Protein AF-A0A1L0DN17-F1 (afdb_monomer)

Secondary structure (DSSP, 8-state):
-HHHHHHHHHHHHS----GGGSEEEEEEEEEES-BTTBTTS-EEEEEEEEE----GGG----SSS-S------HHHHHH-TTS-HHHHGGG-

Nearest PDB structures (foldseek):
  1rya-assembly1_B  TM=9.934E-01  e=2.117E-08  Escherichia coli
  2i8u-assembly1_B  TM=9.892E-01  e=2.410E-08  Escherichia coli
  2gt2-assembly2_D  TM=9.735E-01  e=4.450E-07  Escherichia coli
  2gt2-assembly2_C  TM=9.737E-01  e=4.748E-07  Escherichia coli
  2gt4-assembly2_C-2  TM=9.365E-01  e=1.033E-06  Escherichia coli K-12

Structure (mmCIF, N/CA/C/O backbone):
data_AF-A0A1L0DN17-F1
#
_entry.id   AF-A0A1L0DN17-F1
#
loop_
_atom_site.group_PDB
_atom_site.id
_atom_site.type_symbol
_atom_site.label_atom_id
_atom_site.label_alt_id
_atom_site.label_comp_id
_atom_site.label_asym_id
_atom_site.label_entity_id
_atom_site.label_seq_id
_atom_site.pdbx_PDB_ins_code
_atom_site.Cartn_x
_atom_site.Cartn_y
_atom_site.Cartn_z
_atom_site.occupancy
_atom_site.B_iso_or_equiv
_atom_site.auth_seq_id
_atom_site.auth_comp_id
_atom_site.auth_asym_id
_atom_site.auth_atom_id
_atom_site.pdbx_PDB_model_num
ATOM 1 N N . MET A 1 1 ? 8.617 -1.707 14.976 1.00 82.25 1 MET A N 1
ATOM 2 C CA . MET A 1 1 ? 7.407 -1.931 14.156 1.00 82.25 1 MET A CA 1
ATOM 3 C C . MET A 1 1 ? 6.282 -0.961 14.488 1.00 82.25 1 MET A C 1
ATOM 5 O O . MET A 1 1 ? 5.946 -0.179 13.614 1.00 82.25 1 MET A O 1
ATOM 9 N N . GLN A 1 2 ? 5.764 -0.922 15.720 1.00 92.50 2 GLN A N 1
ATOM 10 C CA . GLN A 1 2 ? 4.624 -0.064 16.093 1.00 92.50 2 GLN A CA 1
ATOM 11 C C . GLN A 1 2 ? 4.809 1.428 15.745 1.00 92.50 2 GLN A C 1
ATOM 13 O O . GLN A 1 2 ? 3.969 2.004 15.065 1.00 92.50 2 GLN A O 1
ATOM 18 N N . THR A 1 3 ? 5.952 2.034 16.095 1.00 96.06 3 THR A N 1
ATOM 19 C CA . THR A 1 3 ? 6.246 3.443 15.757 1.00 96.06 3 THR A CA 1
ATOM 20 C C . THR A 1 3 ? 6.252 3.709 14.251 1.00 96.06 3 THR A C 1
ATOM 22 O O . THR A 1 3 ? 5.785 4.753 13.808 1.00 96.06 3 THR A O 1
ATOM 25 N N . ALA A 1 4 ? 6.784 2.775 13.454 1.00 96.62 4 ALA A N 1
ATOM 26 C CA . ALA A 1 4 ? 6.807 2.911 12.001 1.00 96.62 4 ALA A CA 1
ATOM 27 C C . ALA A 1 4 ? 5.396 2.789 11.420 1.00 96.62 4 ALA A C 1
ATOM 29 O O . ALA A 1 4 ? 5.019 3.622 10.609 1.00 96.62 4 ALA A O 1
ATOM 30 N N . PHE A 1 5 ? 4.611 1.818 11.892 1.00 97.69 5 PHE A N 1
ATOM 31 C CA . PHE A 1 5 ? 3.225 1.619 11.479 1.00 97.69 5 PHE A CA 1
ATOM 32 C C . PHE A 1 5 ? 2.375 2.868 11.736 1.00 97.69 5 PHE A C 1
ATOM 34 O O . PHE A 1 5 ? 1.804 3.422 10.805 1.00 97.69 5 PHE A O 1
ATOM 41 N N . THR A 1 6 ? 2.371 3.384 12.970 1.00 97.19 6 THR A N 1
ATOM 42 C CA . THR A 1 6 ? 1.5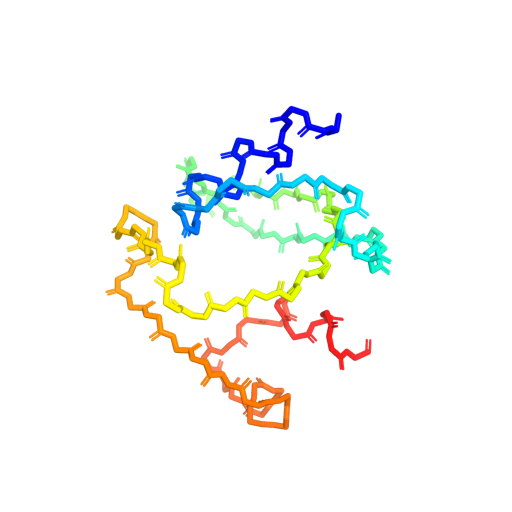94 4.585 13.314 1.00 97.19 6 THR A CA 1
ATOM 43 C C . THR A 1 6 ? 2.047 5.809 12.518 1.00 97.19 6 THR A C 1
ATOM 45 O O . THR A 1 6 ? 1.207 6.565 12.037 1.00 97.19 6 THR A O 1
ATOM 48 N N . ARG A 1 7 ? 3.362 5.992 12.324 1.00 97.44 7 ARG A N 1
ATOM 49 C CA . ARG A 1 7 ? 3.896 7.078 11.488 1.00 97.44 7 ARG A CA 1
ATOM 50 C C . ARG A 1 7 ? 3.437 6.957 10.034 1.00 97.44 7 ARG A C 1
ATOM 52 O O . ARG A 1 7 ? 3.062 7.967 9.454 1.00 97.44 7 ARG A O 1
ATO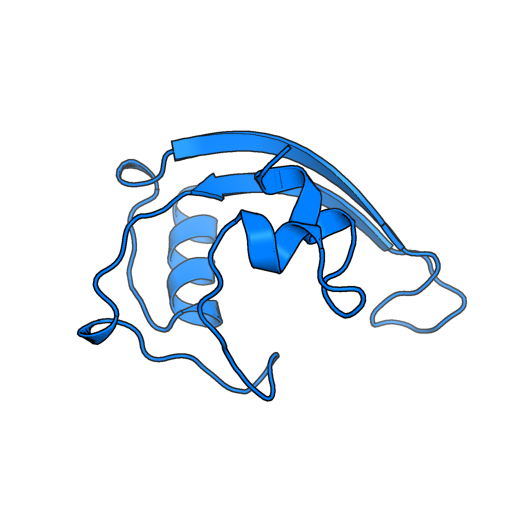M 59 N N . LEU A 1 8 ? 3.464 5.753 9.460 1.00 97.50 8 LEU A N 1
ATOM 60 C CA . LEU A 1 8 ? 3.039 5.511 8.079 1.00 97.50 8 LEU A CA 1
ATOM 61 C C . LEU A 1 8 ? 1.532 5.713 7.909 1.00 97.50 8 LEU A C 1
ATOM 63 O O . LEU A 1 8 ? 1.134 6.418 6.995 1.00 97.50 8 LEU A O 1
ATOM 67 N N . CYS A 1 9 ? 0.689 5.205 8.814 1.00 97.06 9 CYS A N 1
ATOM 68 C CA . CYS A 1 9 ? -0.752 5.472 8.749 1.00 97.06 9 CYS A CA 1
ATOM 69 C 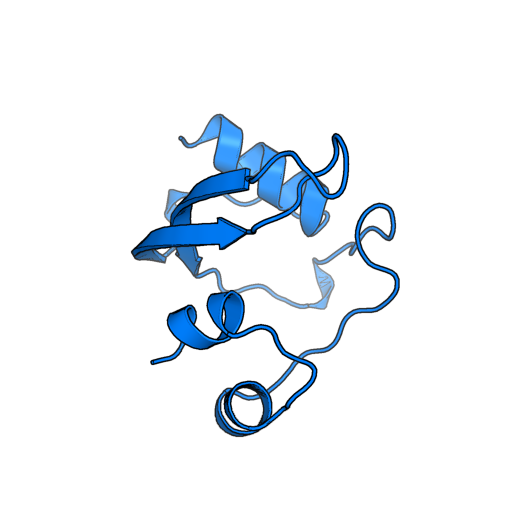C . CYS A 1 9 ? -1.055 6.976 8.788 1.00 97.06 9 CYS A C 1
ATOM 71 O O . CYS A 1 9 ? -1.882 7.458 8.018 1.00 97.06 9 CYS A O 1
ATOM 73 N N . GLN A 1 10 ? -0.350 7.737 9.629 1.00 97.00 10 GLN A N 1
ATOM 74 C CA . GLN A 1 10 ? -0.543 9.183 9.679 1.00 97.00 10 GLN A CA 1
ATOM 75 C C . GLN A 1 10 ? -0.075 9.868 8.388 1.00 97.00 10 GLN A C 1
ATOM 77 O O . GLN A 1 10 ? -0.741 10.784 7.916 1.00 97.00 10 GLN A O 1
ATOM 82 N N . HIS A 1 11 ? 1.057 9.435 7.830 1.00 97.62 11 HIS A N 1
ATOM 83 C CA . HIS A 1 11 ? 1.654 10.036 6.639 1.00 97.62 11 HIS A CA 1
ATOM 84 C C . HIS A 1 11 ? 0.919 9.691 5.340 1.00 97.62 11 HIS A C 1
ATOM 86 O O . HIS A 1 11 ? 0.867 10.529 4.455 1.00 97.62 11 HIS A O 1
ATOM 92 N N . GLU A 1 12 ? 0.348 8.490 5.228 1.00 97.50 12 GLU A N 1
ATOM 93 C CA . GLU A 1 12 ? -0.287 8.008 3.992 1.00 97.50 12 GLU A CA 1
ATOM 94 C C . GLU A 1 12 ? -1.814 8.128 4.009 1.00 97.50 12 GLU A C 1
ATOM 96 O O . GLU A 1 12 ? -2.438 8.247 2.958 1.00 97.50 12 GLU A O 1
ATOM 101 N N . LEU A 1 13 ? -2.433 8.079 5.193 1.00 97.25 13 LEU A N 1
ATOM 102 C CA . LEU A 1 13 ? -3.894 8.045 5.348 1.00 97.25 13 LEU A CA 1
ATOM 103 C C . LEU A 1 13 ? -4.439 9.228 6.164 1.00 97.25 13 LEU A C 1
ATOM 105 O O . LEU A 1 13 ? -5.656 9.382 6.291 1.00 97.25 13 LEU A O 1
ATOM 109 N N . GLY A 1 14 ? -3.561 10.035 6.773 1.00 97.38 14 GLY A N 1
ATOM 110 C CA . GLY A 1 14 ? -3.955 11.089 7.713 1.00 97.38 14 GLY A CA 1
ATOM 111 C C . GLY A 1 14 ? -4.563 10.561 9.017 1.00 97.38 14 GLY A C 1
ATOM 112 O O . GLY A 1 14 ? -5.130 11.336 9.785 1.00 97.38 14 GLY A O 1
ATOM 113 N N . LEU A 1 15 ? -4.445 9.254 9.272 1.00 95.56 15 LEU A N 1
ATOM 114 C CA . LEU A 1 15 ? -5.115 8.539 10.353 1.00 95.56 15 LEU A CA 1
ATOM 115 C C . LEU A 1 15 ? -4.104 8.006 11.370 1.00 95.56 15 LEU A C 1
ATOM 117 O O . LEU A 1 15 ? -3.151 7.304 11.028 1.00 95.56 15 LEU A O 1
ATOM 121 N N . THR A 1 16 ? -4.383 8.217 12.654 1.00 93.62 16 THR A N 1
ATOM 122 C CA . THR A 1 16 ? -3.648 7.539 13.724 1.00 93.62 16 THR A CA 1
ATOM 123 C C . THR A 1 16 ? -4.216 6.134 13.938 1.00 93.62 16 THR A C 1
ATOM 125 O O . THR A 1 16 ? -5.332 5.970 14.433 1.00 93.62 16 THR A O 1
ATOM 128 N N . CYS A 1 17 ? -3.433 5.108 13.594 1.00 93.25 17 CYS A N 1
ATOM 129 C CA . CYS A 1 17 ? -3.786 3.701 13.781 1.00 93.25 17 CYS A CA 1
ATOM 130 C C . CYS A 1 17 ? -2.725 2.963 14.614 1.00 93.25 17 CYS A C 1
ATOM 132 O O . CYS A 1 17 ? -1.518 3.209 14.498 1.00 93.25 17 CYS A O 1
ATOM 134 N N . ALA A 1 18 ? -3.197 2.058 15.470 1.00 94.31 18 ALA A N 1
ATOM 135 C CA . ALA A 1 18 ? -2.369 1.174 16.277 1.00 94.31 18 ALA A CA 1
ATOM 136 C C . ALA A 1 18 ? -2.213 -0.167 15.549 1.00 94.31 18 ALA A C 1
ATOM 138 O O . ALA A 1 18 ? -3.196 -0.702 15.035 1.00 94.31 18 ALA A O 1
ATOM 139 N N . ILE A 1 19 ? -0.996 -0.715 15.516 1.00 96.56 19 ILE A N 1
ATOM 140 C CA . ILE A 1 19 ? -0.689 -1.956 14.783 1.00 96.56 19 ILE A CA 1
ATOM 141 C C . ILE A 1 19 ? -1.494 -3.156 15.303 1.00 96.56 19 ILE A C 1
ATOM 143 O O . ILE A 1 19 ? -1.773 -4.087 14.562 1.00 96.56 19 ILE A O 1
ATOM 147 N N . GLU A 1 20 ? -1.931 -3.108 16.561 1.00 96.31 20 GLU A N 1
ATOM 148 C CA . GLU A 1 20 ? -2.773 -4.117 17.206 1.00 96.31 20 GLU A CA 1
ATOM 149 C C . GLU A 1 20 ? -4.174 -4.222 16.584 1.00 96.31 20 GLU A C 1
ATOM 151 O O . GLU A 1 20 ? -4.857 -5.225 16.775 1.00 96.31 20 GLU A O 1
ATOM 156 N N . ARG A 1 21 ? -4.617 -3.189 15.856 1.00 94.44 21 ARG A N 1
ATOM 157 C CA . ARG A 1 21 ? -5.887 -3.185 15.113 1.00 94.44 21 ARG A CA 1
ATOM 158 C C . ARG A 1 21 ? -5.738 -3.698 13.679 1.00 94.44 21 ARG A C 1
ATOM 160 O O . ARG A 1 21 ? -6.732 -3.720 12.959 1.00 94.44 21 ARG A O 1
ATOM 167 N N . ALA A 1 22 ? -4.525 -4.051 13.266 1.00 97.19 22 ALA A N 1
ATOM 168 C CA . ALA A 1 22 ? -4.226 -4.515 11.923 1.00 97.19 22 ALA A CA 1
ATOM 169 C C . ALA A 1 22 ? -4.065 -6.038 11.875 1.00 97.19 22 ALA A C 1
ATOM 171 O O . ALA A 1 22 ? -3.596 -6.665 12.828 1.00 97.19 22 ALA A O 1
ATOM 172 N N . THR A 1 23 ? -4.396 -6.629 10.733 1.00 97.94 23 THR A N 1
ATOM 173 C CA . THR A 1 23 ? -4.150 -8.043 10.449 1.00 97.94 23 THR A CA 1
ATOM 174 C C . THR A 1 23 ? -2.898 -8.165 9.590 1.00 97.94 23 THR A C 1
ATOM 176 O O . THR A 1 23 ? -2.801 -7.549 8.533 1.00 97.94 23 THR A O 1
ATOM 179 N N . LEU A 1 24 ? -1.911 -8.938 10.052 1.00 97.12 24 LEU A N 1
ATOM 180 C CA . LEU A 1 24 ? -0.719 -9.235 9.257 1.00 97.12 24 LEU A CA 1
ATO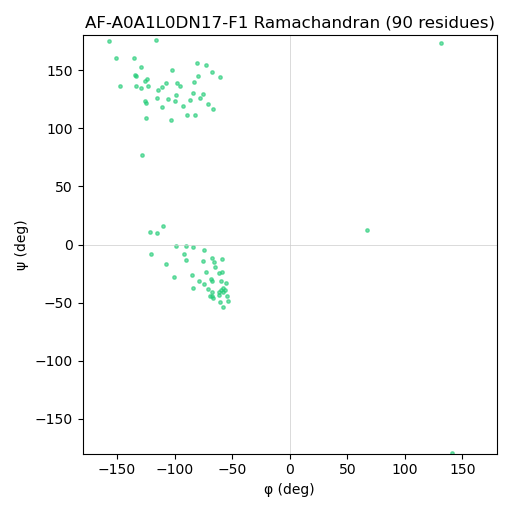M 181 C C . LEU A 1 24 ? -1.108 -10.178 8.114 1.00 97.12 24 LEU A C 1
ATOM 183 O O . LEU A 1 24 ? -1.569 -11.288 8.370 1.00 97.12 24 LEU A O 1
ATOM 187 N N . LEU A 1 25 ? -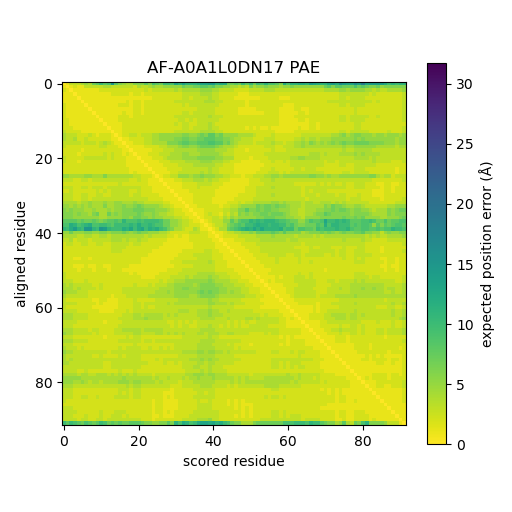0.870 -9.747 6.879 1.00 97.31 25 LEU A N 1
ATOM 188 C CA . LEU A 1 25 ? -1.070 -10.564 5.681 1.00 97.31 25 LEU A CA 1
ATOM 189 C C . LEU A 1 25 ? 0.145 -11.456 5.410 1.00 97.31 25 LEU A C 1
ATOM 191 O O . LEU A 1 25 ? -0.001 -12.616 5.040 1.00 97.31 25 LEU A O 1
ATOM 195 N N . GLY A 1 26 ? 1.349 -10.934 5.654 1.00 94.19 26 GLY A N 1
ATOM 196 C CA . GLY A 1 26 ? 2.596 -11.676 5.493 1.00 94.19 26 GLY A CA 1
ATOM 197 C C . GLY A 1 26 ? 3.724 -10.837 4.897 1.00 94.19 26 GLY A C 1
ATOM 198 O O . GLY A 1 26 ? 3.554 -9.634 4.668 1.00 94.19 26 GLY A O 1
ATOM 199 N N . PRO A 1 27 ? 4.901 -11.450 4.699 1.00 97.44 27 PRO A N 1
ATOM 200 C CA . PRO A 1 27 ? 6.005 -10.835 3.982 1.00 97.44 27 PRO A CA 1
ATOM 201 C C . PRO A 1 27 ? 5.808 -10.919 2.460 1.00 97.44 27 PRO A C 1
ATOM 203 O O . PRO A 1 27 ? 5.328 -11.928 1.949 1.00 97.44 27 PRO A O 1
ATOM 206 N N . PHE A 1 28 ? 6.247 -9.884 1.749 1.00 97.81 28 PHE A N 1
ATOM 207 C CA . PHE A 1 28 ? 6.277 -9.802 0.287 1.00 97.81 28 PHE A CA 1
ATOM 208 C C . PHE A 1 28 ? 7.621 -9.228 -0.173 1.00 97.81 28 PHE A C 1
ATOM 210 O O . PHE A 1 28 ? 8.315 -8.563 0.600 1.00 97.81 28 PHE A O 1
ATOM 217 N N . GLU A 1 29 ? 7.970 -9.449 -1.437 1.00 97.81 29 GLU A N 1
ATOM 218 C CA . GLU A 1 29 ? 9.168 -8.883 -2.063 1.00 97.81 29 GLU A CA 1
ATOM 219 C C . GLU A 1 29 ? 8.765 -8.112 -3.318 1.00 97.81 29 GLU A C 1
ATOM 221 O O . GLU A 1 29 ? 8.149 -8.673 -4.221 1.00 97.81 29 GLU A O 1
ATOM 226 N N . HIS A 1 30 ? 9.089 -6.821 -3.375 1.00 97.56 30 HIS A N 1
ATOM 227 C CA . HIS A 1 30 ? 8.842 -5.986 -4.549 1.00 97.56 30 HIS A CA 1
ATOM 228 C C . HIS A 1 30 ? 10.170 -5.620 -5.203 1.00 97.56 30 HIS A C 1
ATOM 230 O O . HIS A 1 30 ? 10.993 -4.934 -4.590 1.00 97.56 30 HIS A O 1
ATOM 236 N N . PHE A 1 31 ? 10.348 -6.049 -6.449 1.00 97.38 31 PHE A N 1
ATOM 237 C CA . PHE A 1 31 ? 11.518 -5.742 -7.266 1.00 97.38 31 PHE A CA 1
ATOM 238 C C . PHE A 1 31 ? 11.145 -4.715 -8.334 1.00 97.38 31 PHE A C 1
ATOM 240 O O . PHE A 1 31 ? 10.215 -4.937 -9.105 1.00 97.38 31 PHE A O 1
ATOM 247 N N . TYR A 1 32 ? 11.876 -3.608 -8.371 1.00 96.50 32 TYR A N 1
ATOM 248 C CA . TYR A 1 32 ? 11.768 -2.573 -9.391 1.00 96.50 32 TYR A CA 1
ATOM 249 C C . TYR A 1 32 ? 13.135 -2.388 -10.046 1.00 96.50 32 TYR A C 1
ATOM 251 O O . TYR A 1 32 ? 14.153 -2.340 -9.351 1.00 96.50 32 TYR A O 1
ATOM 259 N N . ASP A 1 33 ? 13.162 -2.281 -11.372 1.00 96.06 33 ASP A N 1
ATOM 260 C CA . ASP A 1 33 ? 14.401 -2.048 -12.124 1.00 96.06 33 ASP A CA 1
ATOM 261 C C . ASP A 1 33 ? 14.883 -0.587 -12.016 1.00 96.06 33 ASP A C 1
ATOM 263 O O . ASP A 1 33 ? 16.045 -0.290 -12.296 1.00 96.06 33 ASP A O 1
ATOM 267 N N . ASP A 1 34 ? 14.016 0.308 -11.538 1.00 94.88 34 ASP A N 1
ATOM 268 C CA . ASP A 1 34 ? 14.267 1.717 -11.259 1.00 94.88 34 ASP A CA 1
ATOM 269 C C . ASP A 1 34 ? 14.119 2.060 -9.763 1.00 94.88 34 ASP A C 1
ATOM 271 O O . ASP A 1 34 ? 13.798 1.225 -8.910 1.00 94.88 34 ASP A O 1
ATOM 275 N N . SER A 1 35 ? 14.418 3.315 -9.419 1.00 94.50 35 SER A N 1
ATOM 276 C CA . SER A 1 35 ? 14.248 3.843 -8.066 1.00 94.50 35 SER A CA 1
ATOM 277 C C . SER A 1 35 ? 14.110 5.363 -8.064 1.00 94.50 35 SER A C 1
ATOM 279 O O . SER A 1 35 ? 14.340 6.046 -9.062 1.00 94.50 35 SER A O 1
ATOM 281 N N . VAL A 1 36 ? 13.854 5.920 -6.878 1.00 90.31 36 VAL A N 1
ATOM 282 C CA . VAL A 1 36 ? 13.865 7.373 -6.629 1.00 90.31 36 VAL A CA 1
ATOM 283 C C . VAL A 1 36 ? 15.209 8.052 -6.948 1.00 90.31 36 VAL A C 1
ATOM 285 O O . VAL A 1 36 ? 15.275 9.277 -6.999 1.00 90.31 36 VAL A O 1
ATOM 288 N N . PHE A 1 37 ? 16.281 7.279 -7.155 1.00 92.12 37 PHE A N 1
ATOM 289 C CA . PHE A 1 37 ? 17.609 7.779 -7.517 1.00 92.12 37 PHE A CA 1
ATOM 290 C C . PHE A 1 37 ? 17.902 7.696 -9.027 1.00 92.12 37 PHE A C 1
ATOM 292 O O . PHE A 1 37 ? 18.973 8.130 -9.452 1.00 92.12 37 PHE A O 1
ATOM 299 N N . GLY A 1 38 ? 16.972 7.169 -9.834 1.00 90.19 38 GLY A N 1
ATOM 300 C CA . GLY A 1 38 ? 17.051 7.110 -11.296 1.00 90.19 38 GLY A CA 1
ATOM 301 C C . GLY A 1 38 ? 16.742 5.730 -11.893 1.00 90.19 38 GLY A C 1
ATOM 302 O O . GLY A 1 38 ? 16.635 4.731 -11.188 1.00 90.19 38 GLY A O 1
ATOM 303 N N . GLU A 1 39 ? 16.664 5.680 -13.225 1.00 91.00 39 GLU A N 1
ATOM 304 C CA . GLU A 1 39 ? 16.253 4.508 -14.031 1.00 91.00 39 GLU A CA 1
ATOM 305 C C . GLU A 1 39 ? 17.304 3.385 -14.129 1.00 91.00 39 GLU A C 1
ATOM 307 O O . GLU A 1 39 ? 17.069 2.348 -14.741 1.00 91.00 39 GLU A O 1
ATOM 312 N N . HIS A 1 40 ? 18.503 3.597 -13.586 1.00 92.75 40 HIS A N 1
ATOM 313 C CA . HIS A 1 40 ? 19.609 2.630 -13.649 1.00 92.75 40 HIS A CA 1
ATOM 314 C C . HIS A 1 40 ? 20.008 2.097 -12.272 1.00 92.75 40 HIS A C 1
ATOM 316 O O . HIS A 1 40 ? 21.049 1.457 -12.121 1.00 92.75 40 HIS A O 1
ATOM 322 N N . VAL A 1 41 ? 19.202 2.400 -11.256 1.00 94.12 41 VAL A N 1
ATOM 323 C CA . VAL A 1 41 ? 19.388 1.930 -9.890 1.00 94.12 41 VAL A CA 1
ATOM 324 C C . VAL A 1 41 ? 18.101 1.237 -9.487 1.00 94.12 41 VAL A C 1
ATOM 326 O O . VAL A 1 41 ? 17.101 1.911 -9.270 1.00 94.12 41 VAL A O 1
ATOM 329 N N . SER A 1 42 ? 18.144 -0.087 -9.374 1.00 96.25 42 SER A N 1
ATOM 330 C CA . SER A 1 42 ? 17.004 -0.899 -8.949 1.00 96.25 42 SER A CA 1
ATOM 331 C C . SER A 1 42 ? 16.641 -0.649 -7.486 1.00 96.25 42 SER A C 1
ATOM 333 O O . SER A 1 42 ? 17.532 -0.469 -6.647 1.00 96.25 42 SER A O 1
ATOM 335 N N . ALA A 1 43 ? 15.359 -0.764 -7.153 1.00 96.94 43 ALA A N 1
ATOM 336 C CA . ALA A 1 43 ? 14.877 -0.817 -5.780 1.00 96.94 43 ALA A CA 1
ATOM 337 C C . ALA A 1 43 ? 14.333 -2.211 -5.440 1.00 96.94 43 ALA A C 1
ATOM 339 O O . ALA A 1 43 ? 13.564 -2.807 -6.190 1.00 96.94 43 ALA A O 1
ATOM 340 N N . HIS A 1 44 ? 14.703 -2.719 -4.265 1.00 97.31 44 HIS A N 1
ATOM 341 C CA . HIS A 1 44 ? 14.160 -3.958 -3.721 1.00 97.31 44 HIS A CA 1
ATOM 342 C C . HIS A 1 44 ? 13.603 -3.699 -2.321 1.00 97.31 44 HIS A C 1
ATOM 344 O O . HIS A 1 44 ? 14.324 -3.235 -1.434 1.00 97.31 44 HIS A O 1
ATOM 350 N N . TYR A 1 45 ? 12.324 -4.017 -2.129 1.00 97.00 45 TYR A N 1
ATOM 351 C CA . TYR A 1 45 ? 11.634 -3.869 -0.854 1.00 97.00 45 TYR A CA 1
ATOM 352 C C . TYR A 1 45 ? 11.212 -5.230 -0.308 1.00 97.00 45 TYR A C 1
ATOM 354 O O . TYR A 1 45 ? 10.460 -5.950 -0.958 1.00 97.00 45 TYR A O 1
ATOM 362 N N . VAL A 1 46 ? 11.616 -5.522 0.930 1.00 97.50 46 VAL A N 1
ATOM 363 C CA . VAL A 1 46 ? 10.985 -6.562 1.753 1.00 97.50 46 VAL A CA 1
ATOM 364 C C . VAL A 1 46 ? 9.851 -5.898 2.530 1.00 97.50 46 VAL A C 1
ATOM 366 O O . VAL A 1 46 ? 10.090 -5.047 3.391 1.00 97.50 46 VAL A O 1
ATOM 369 N N . VAL A 1 47 ? 8.615 -6.249 2.194 1.00 97.62 47 VAL A N 1
ATOM 370 C CA . VAL A 1 47 ? 7.400 -5.576 2.663 1.00 97.62 47 VAL A CA 1
ATOM 371 C C . VAL A 1 47 ? 6.676 -6.453 3.676 1.00 97.62 47 VAL A C 1
ATOM 373 O O . VAL A 1 47 ? 6.553 -7.657 3.489 1.00 97.62 47 VAL A O 1
ATOM 376 N N . LEU A 1 48 ? 6.164 -5.847 4.748 1.00 97.56 48 LEU A N 1
ATOM 377 C CA . LEU A 1 48 ? 5.220 -6.492 5.661 1.00 97.56 48 LEU A CA 1
ATOM 378 C C . LEU A 1 48 ? 3.819 -5.959 5.360 1.00 97.56 48 LEU A C 1
ATOM 380 O O . LEU A 1 48 ? 3.526 -4.803 5.668 1.00 97.56 48 LEU A O 1
ATOM 384 N N . GLY A 1 49 ? 2.978 -6.788 4.745 1.00 97.25 49 GLY A N 1
ATOM 385 C CA . GLY A 1 49 ? 1.605 -6.425 4.405 1.00 97.25 49 GLY A CA 1
ATOM 386 C C . GLY A 1 49 ? 0.708 -6.428 5.640 1.00 97.25 49 GLY A C 1
ATOM 387 O O . GLY A 1 49 ? 0.678 -7.411 6.382 1.00 97.25 49 GLY A O 1
ATOM 388 N N 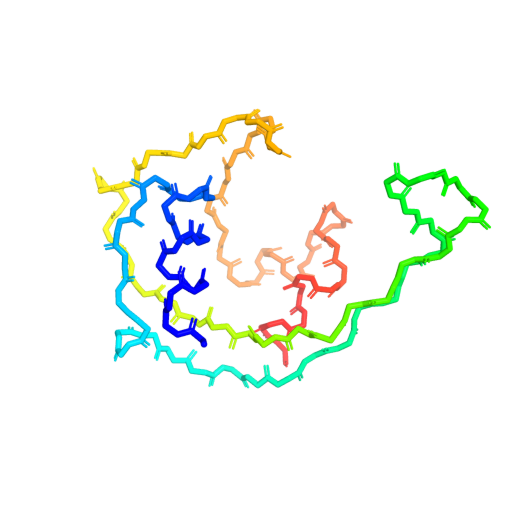. TYR A 1 50 ? -0.039 -5.345 5.844 1.00 97.50 50 TYR A N 1
ATOM 389 C CA . TYR A 1 50 ? -1.024 -5.213 6.915 1.00 97.50 50 TYR A CA 1
ATOM 390 C C . TYR A 1 50 ? -2.364 -4.750 6.349 1.00 97.50 50 TYR A C 1
ATOM 392 O O . TYR A 1 50 ? -2.415 -3.791 5.583 1.00 97.50 50 TYR A O 1
ATOM 400 N N . GLU A 1 51 ? -3.440 -5.392 6.784 1.00 97.62 51 GLU A N 1
ATOM 401 C CA . GLU A 1 51 ? -4.814 -4.974 6.521 1.00 97.62 51 GLU A CA 1
ATOM 402 C C . GLU A 1 51 ? -5.369 -4.196 7.719 1.00 97.62 51 GLU A C 1
ATOM 404 O O . GLU A 1 51 ? -5.154 -4.575 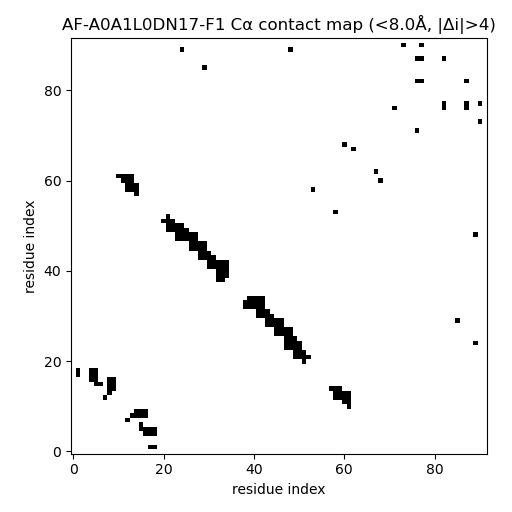8.873 1.00 97.62 51 GLU A O 1
ATOM 409 N N . ILE A 1 52 ? -6.104 -3.115 7.449 1.00 96.69 52 ILE A N 1
ATOM 410 C CA . ILE A 1 52 ? -6.872 -2.366 8.449 1.00 96.69 52 ILE A CA 1
ATOM 411 C C . ILE A 1 52 ? -8.279 -2.082 7.929 1.00 96.69 52 ILE A C 1
ATOM 413 O O . ILE A 1 52 ? -8.476 -1.798 6.752 1.00 96.69 52 ILE A O 1
ATOM 417 N N . THR A 1 53 ? -9.256 -2.090 8.832 1.00 96.31 53 THR A N 1
ATOM 418 C CA . THR A 1 53 ? -10.605 -1.580 8.559 1.00 96.31 53 THR A CA 1
ATOM 419 C C . THR A 1 53 ? -10.730 -0.163 9.103 1.00 96.31 53 THR A C 1
ATOM 421 O O . THR A 1 53 ? -10.426 0.089 10.274 1.00 96.31 53 THR A O 1
ATOM 424 N N . VAL A 1 54 ? -11.192 0.758 8.260 1.00 94.94 54 VAL A N 1
ATOM 425 C CA . VAL A 1 54 ? -11.327 2.183 8.579 1.00 94.94 54 VAL A CA 1
ATOM 426 C C . VAL A 1 54 ? -12.722 2.683 8.229 1.00 94.94 54 VAL A C 1
ATOM 428 O O . VAL A 1 54 ? -13.377 2.147 7.338 1.00 94.94 54 VAL A O 1
ATOM 431 N N . ASP A 1 55 ? -13.164 3.716 8.938 1.00 95.38 55 ASP A N 1
ATOM 432 C CA . ASP A 1 55 ? -14.284 4.543 8.503 1.00 95.38 55 ASP A CA 1
ATOM 433 C C . ASP A 1 55 ? -13.724 5.633 7.583 1.00 95.38 55 ASP A C 1
ATOM 435 O O . ASP A 1 55 ? -12.808 6.365 7.967 1.00 95.38 55 ASP A O 1
ATOM 439 N N . GLU A 1 56 ? -14.253 5.723 6.364 1.00 94.75 56 GLU A N 1
ATOM 440 C CA . GLU A 1 56 ? -13.802 6.680 5.351 1.00 94.75 56 GLU A CA 1
ATOM 441 C C . GLU A 1 56 ? -13.852 8.130 5.855 1.00 94.75 56 GLU A C 1
ATOM 443 O O . GLU A 1 56 ? -12.971 8.923 5.533 1.00 94.75 56 GLU A O 1
ATOM 448 N N . SER A 1 57 ? -14.813 8.465 6.721 1.00 95.75 57 SER A N 1
ATOM 449 C CA . SER A 1 57 ? -14.946 9.810 7.296 1.00 95.75 57 SER A CA 1
ATOM 450 C C . SER A 1 57 ? -13.784 10.217 8.211 1.00 95.75 57 SER A C 1
ATOM 452 O O . SER A 1 57 ? -13.628 11.397 8.523 1.00 95.75 57 SER A O 1
ATOM 454 N N . GLN A 1 58 ? -12.963 9.256 8.646 1.00 95.06 58 GLN A N 1
ATOM 455 C CA . GLN A 1 58 ? -11.785 9.491 9.483 1.00 95.06 58 GLN A CA 1
ATOM 456 C C . GLN A 1 58 ? -10.503 9.699 8.669 1.00 95.06 58 GLN A C 1
ATOM 458 O O . GLN A 1 58 ? -9.465 10.018 9.251 1.00 95.06 58 GLN A O 1
ATOM 463 N N . LEU A 1 59 ? -10.549 9.488 7.352 1.00 97.25 59 LEU A N 1
ATOM 464 C CA . LEU A 1 59 ? -9.385 9.617 6.487 1.00 97.25 59 LEU A CA 1
ATOM 465 C C . LEU A 1 59 ? -9.152 11.075 6.093 1.00 97.25 59 LEU A C 1
ATOM 467 O O . LEU A 1 59 ? -10.075 11.817 5.766 1.00 97.25 59 LEU A O 1
ATOM 471 N N . SER A 1 60 ? -7.881 11.464 6.072 1.00 97.44 60 SER A N 1
ATOM 472 C CA . SER A 1 60 ? -7.423 12.743 5.532 1.00 97.44 60 SER A CA 1
ATOM 473 C C . SER A 1 60 ? -6.297 12.454 4.548 1.00 97.44 60 SER A C 1
ATOM 475 O O . SER A 1 60 ? -5.120 12.598 4.877 1.00 97.44 60 SER A O 1
ATOM 477 N N . LEU A 1 61 ? -6.682 11.986 3.359 1.00 97.56 61 LEU A N 1
ATOM 478 C CA . LEU A 1 61 ? -5.772 11.466 2.340 1.00 97.56 61 LEU A CA 1
ATOM 479 C C . LEU A 1 61 ? -4.867 12.586 1.778 1.00 97.56 61 LEU A C 1
ATOM 481 O O . LEU A 1 61 ? -5.381 13.547 1.200 1.00 97.56 61 LEU A O 1
ATOM 485 N N . PRO A 1 62 ? -3.537 12.503 1.964 1.00 97.25 62 PRO A N 1
ATOM 486 C CA . PRO A 1 62 ? -2.594 13.521 1.512 1.00 97.25 62 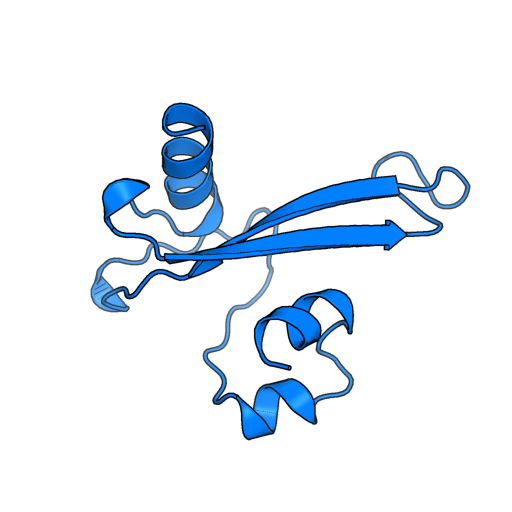PRO A CA 1
ATOM 487 C C . PRO A 1 62 ? -2.266 13.371 0.026 1.00 97.25 62 PRO A C 1
ATOM 489 O O . PRO A 1 62 ? -2.335 12.288 -0.528 1.00 97.25 62 PRO A O 1
ATOM 492 N N . THR A 1 63 ? -1.834 14.442 -0.635 1.00 97.00 63 THR A N 1
ATOM 493 C CA . THR A 1 63 ? -1.554 14.411 -2.085 1.00 97.00 63 THR A CA 1
ATOM 494 C C . THR A 1 63 ? -0.068 14.511 -2.435 1.00 97.00 63 THR A C 1
ATOM 496 O O . THR A 1 63 ? 0.281 14.847 -3.562 1.00 97.00 63 THR A O 1
ATOM 499 N N . GLU A 1 64 ? 0.827 14.285 -1.469 1.00 96.50 64 GLU A N 1
ATOM 500 C CA . GLU A 1 64 ? 2.279 14.391 -1.687 1.00 96.50 64 GLU A CA 1
ATOM 501 C C . GLU A 1 64 ? 2.815 13.244 -2.556 1.00 96.50 64 GLU A C 1
ATOM 503 O O . GLU A 1 64 ? 3.653 13.465 -3.424 1.00 96.50 64 GLU A O 1
ATOM 508 N N . GLN A 1 65 ? 2.290 12.031 -2.354 1.00 95.88 65 GLN A N 1
ATOM 509 C CA . GLN A 1 65 ? 2.697 10.823 -3.084 1.00 95.88 65 GLN A CA 1
ATOM 510 C C . GLN A 1 65 ? 1.655 10.346 -4.107 1.00 95.88 65 GLN A C 1
ATOM 512 O O . GLN A 1 65 ? 1.985 9.571 -5.000 1.00 95.88 65 GLN A O 1
ATOM 517 N N . HIS A 1 66 ? 0.409 10.821 -4.008 1.00 96.88 66 HIS A N 1
ATOM 518 C CA . HIS A 1 66 ? -0.706 10.377 -4.845 1.00 96.88 66 HIS A CA 1
ATOM 519 C C . HIS A 1 66 ? -1.490 11.579 -5.370 1.00 96.88 66 HIS A C 1
ATOM 521 O O . HIS A 1 66 ? -1.801 12.507 -4.627 1.00 96.88 66 HIS A O 1
ATOM 527 N N . SER A 1 67 ? -1.850 11.557 -6.651 1.00 97.12 67 SER A N 1
ATOM 528 C CA . SER A 1 67 ? -2.684 12.604 -7.252 1.00 97.12 67 SER A CA 1
ATOM 529 C C . SER A 1 67 ? -4.182 12.357 -7.056 1.00 97.12 67 SER A C 1
ATOM 531 O O . SER A 1 67 ? -4.959 13.311 -7.067 1.00 97.12 67 SER A O 1
ATOM 533 N N . GLN A 1 68 ? -4.597 11.095 -6.898 1.00 96.75 68 GLN A N 1
ATOM 534 C CA . GLN A 1 68 ? -5.991 10.669 -6.762 1.00 96.75 68 GLN A CA 1
ATOM 535 C C . GLN A 1 68 ? -6.097 9.394 -5.917 1.00 96.75 68 GLN A C 1
ATOM 537 O O . GLN A 1 68 ? -5.128 8.651 -5.771 1.00 96.75 68 GLN A O 1
ATOM 542 N N . TYR A 1 69 ? -7.298 9.142 -5.397 1.00 97.19 69 TYR A N 1
ATOM 543 C CA . TYR A 1 69 ? -7.637 7.972 -4.591 1.00 97.19 69 TYR A CA 1
ATOM 544 C C . TYR A 1 69 ? -8.956 7.368 -5.066 1.00 97.19 69 TYR A C 1
ATOM 546 O O . TYR A 1 69 ? -9.865 8.096 -5.470 1.00 97.19 69 TYR A O 1
ATOM 554 N N . GLN A 1 70 ? -9.070 6.044 -4.989 1.00 96.50 70 GLN A N 1
ATOM 555 C CA . GLN A 1 70 ? -10.281 5.319 -5.351 1.00 96.50 70 GLN A CA 1
ATOM 556 C C . GLN A 1 70 ? -10.443 4.077 -4.473 1.00 96.50 70 GLN A C 1
ATOM 558 O O . GLN A 1 70 ? -9.494 3.321 -4.272 1.00 96.50 70 GLN A O 1
ATOM 563 N N . TRP A 1 71 ? -11.665 3.841 -3.997 1.00 97.00 71 TRP A N 1
ATOM 564 C CA . TRP A 1 71 ? -12.060 2.558 -3.422 1.00 97.00 71 TRP A CA 1
ATOM 565 C C . TRP A 1 71 ? -12.487 1.599 -4.531 1.00 97.00 71 TRP A C 1
ATOM 567 O O . TRP A 1 71 ? -13.314 1.947 -5.376 1.00 97.00 71 TRP A O 1
ATOM 577 N N . LEU A 1 72 ? -11.939 0.387 -4.515 1.00 97.19 72 LEU A N 1
ATOM 578 C CA . LEU A 1 72 ? -12.216 -0.659 -5.495 1.00 97.19 72 LEU A CA 1
ATOM 579 C C . LEU A 1 72 ? -12.663 -1.929 -4.779 1.00 97.19 72 LEU A C 1
ATOM 581 O O . LEU A 1 72 ? -12.101 -2.297 -3.747 1.00 97.19 72 LEU A O 1
ATOM 585 N N . ASP A 1 73 ? -13.643 -2.630 -5.343 1.00 97.69 73 ASP A N 1
ATOM 586 C CA . ASP A 1 73 ? -13.882 -4.013 -4.951 1.00 97.69 73 ASP A CA 1
ATOM 587 C C . ASP A 1 73 ? -12.772 -4.923 -5.503 1.00 97.69 73 ASP A C 1
ATOM 589 O O . ASP A 1 73 ? -12.151 -4.635 -6.530 1.00 97.69 73 ASP A O 1
ATOM 593 N N . VAL A 1 74 ? -12.543 -6.053 -4.830 1.00 97.88 74 VAL A N 1
ATOM 594 C CA . VAL A 1 74 ? -11.433 -6.967 -5.144 1.00 97.88 74 VAL A CA 1
ATOM 595 C C . VAL A 1 74 ? -11.488 -7.480 -6.585 1.00 97.88 74 VAL A C 1
ATOM 597 O O . VAL A 1 74 ? -10.448 -7.603 -7.228 1.00 97.88 74 VAL A O 1
ATOM 600 N N . LYS A 1 75 ? -12.680 -7.761 -7.130 1.00 97.69 75 LYS A N 1
ATOM 601 C CA . LYS A 1 75 ? -12.787 -8.287 -8.500 1.00 97.69 75 LYS A CA 1
ATOM 602 C C . LYS A 1 75 ? -12.348 -7.231 -9.506 1.00 97.69 75 LYS A C 1
ATOM 604 O O . LYS A 1 75 ? -11.552 -7.546 -10.384 1.00 97.69 75 LYS A O 1
ATOM 609 N N . THR A 1 76 ? -12.818 -5.996 -9.344 1.00 97.75 76 THR A N 1
ATOM 610 C CA . THR A 1 76 ? -12.420 -4.875 -10.202 1.00 97.75 76 THR A CA 1
ATOM 611 C C . THR A 1 76 ? -10.914 -4.622 -10.112 1.00 97.75 76 THR A C 1
ATOM 613 O O . THR A 1 76 ? -10.247 -4.618 -11.148 1.00 97.75 76 THR A O 1
ATOM 616 N N . LEU A 1 77 ? -10.365 -4.522 -8.893 1.00 97.81 77 LEU A N 1
ATOM 617 C CA . LEU A 1 77 ? -8.938 -4.284 -8.641 1.00 97.81 77 LEU A CA 1
ATOM 618 C C . LEU A 1 77 ? -8.038 -5.313 -9.338 1.00 97.81 77 LEU A C 1
ATOM 620 O O . LEU A 1 77 ? -7.039 -4.951 -9.956 1.00 97.81 77 LEU A O 1
ATOM 624 N N . LEU A 1 78 ? -8.390 -6.600 -9.272 1.00 98.12 78 LEU A N 1
ATOM 625 C CA . LEU A 1 78 ? -7.586 -7.665 -9.878 1.00 98.12 78 LEU A CA 1
ATOM 626 C C . LEU A 1 78 ? -7.589 -7.609 -11.414 1.00 98.12 78 LEU A C 1
ATOM 628 O O . LEU A 1 78 ? -6.597 -7.985 -12.044 1.00 98.12 78 LEU A O 1
ATOM 632 N N . THR A 1 79 ? -8.669 -7.106 -12.017 1.00 97.44 79 THR A N 1
ATOM 633 C CA . THR A 1 79 ? -8.830 -7.019 -13.480 1.00 97.44 79 THR A CA 1
ATOM 634 C C . THR A 1 79 ? -8.330 -5.719 -14.109 1.00 97.44 79 THR A C 1
ATOM 636 O O . THR A 1 79 ? -8.207 -5.663 -15.325 1.00 97.44 79 THR A O 1
ATOM 639 N N . GLN A 1 80 ? -8.044 -4.683 -13.318 1.00 97.38 80 GLN A N 1
ATOM 640 C CA . GLN A 1 80 ? -7.602 -3.381 -13.822 1.00 97.38 80 GLN A CA 1
ATOM 641 C C . GLN A 1 80 ? -6.125 -3.386 -14.237 1.00 97.38 80 GLN A C 1
ATOM 643 O O . GLN A 1 80 ? -5.258 -3.752 -13.443 1.00 97.38 80 GLN A O 1
ATOM 648 N N . ASP A 1 81 ? -5.825 -2.980 -15.471 1.00 97.12 81 ASP A N 1
ATOM 649 C CA . ASP A 1 81 ? -4.456 -2.968 -16.014 1.00 97.12 81 ASP A CA 1
ATOM 650 C C . ASP A 1 81 ? -3.580 -1.851 -15.421 1.00 97.12 81 ASP A C 1
ATOM 652 O O . ASP A 1 81 ? -2.357 -1.966 -15.398 1.00 97.12 81 ASP A O 1
ATOM 656 N N . ASP A 1 82 ? -4.197 -0.786 -14.908 1.00 96.69 82 ASP A N 1
ATOM 657 C CA . ASP A 1 82 ? -3.542 0.349 -14.254 1.00 96.69 82 ASP A CA 1
ATOM 658 C C . ASP A 1 82 ? -3.244 0.114 -12.762 1.00 96.69 82 ASP A C 1
ATOM 660 O O . ASP A 1 82 ? -2.586 0.935 -12.122 1.00 96.69 82 ASP A O 1
ATOM 664 N N . VAL A 1 83 ? -3.639 -1.039 -12.209 1.00 97.69 83 VAL A N 1
ATOM 665 C CA . VAL A 1 83 ? -3.218 -1.486 -10.875 1.00 97.69 83 VAL A CA 1
ATOM 666 C C . VAL A 1 83 ? -1.977 -2.371 -10.997 1.00 97.69 83 VAL A C 1
ATOM 668 O O . VAL A 1 83 ? -2.013 -3.455 -11.584 1.00 97.69 83 VAL A O 1
ATOM 671 N N . HIS A 1 84 ? -0.875 -1.942 -10.381 1.00 97.50 84 HIS A N 1
ATOM 672 C CA . HIS A 1 84 ? 0.386 -2.683 -10.406 1.00 97.50 84 HIS A CA 1
ATOM 673 C C . HIS A 1 84 ? 0.257 -4.089 -9.788 1.00 97.50 84 HIS A C 1
ATOM 675 O O . HIS A 1 84 ? -0.415 -4.285 -8.771 1.00 97.50 84 HIS A O 1
ATOM 681 N N . GLN A 1 85 ? 0.974 -5.067 -10.350 1.00 97.56 85 GLN A N 1
ATOM 682 C CA . GLN A 1 85 ? 0.933 -6.469 -9.915 1.00 97.56 85 GLN A CA 1
ATOM 683 C C . GLN A 1 85 ? 1.274 -6.650 -8.425 1.00 97.56 85 GLN A C 1
ATOM 685 O O . GLN A 1 85 ? 0.620 -7.433 -7.738 1.00 97.56 85 GLN A O 1
ATOM 690 N N . HIS A 1 86 ? 2.245 -5.887 -7.917 1.00 97.38 86 HIS A N 1
ATOM 691 C CA . HIS A 1 86 ? 2.628 -5.894 -6.497 1.00 97.38 86 HIS A CA 1
ATOM 692 C C . HIS A 1 86 ? 1.475 -5.509 -5.551 1.00 97.38 86 HIS A C 1
ATOM 694 O O . HIS A 1 86 ? 1.397 -6.032 -4.447 1.00 97.38 86 HIS A O 1
ATOM 700 N N . SER A 1 87 ? 0.540 -4.653 -5.981 1.00 97.38 87 SER A N 1
ATOM 701 C CA . SER A 1 87 ? -0.656 -4.321 -5.191 1.00 97.38 87 SER A CA 1
ATOM 702 C C . SER A 1 87 ? -1.731 -5.406 -5.282 1.00 97.38 87 SER A C 1
ATOM 704 O O . SER A 1 87 ? -2.466 -5.631 -4.323 1.00 97.38 87 SER A O 1
ATOM 706 N N . LYS A 1 88 ? -1.823 -6.105 -6.421 1.00 98.00 88 LYS A N 1
ATOM 707 C CA . LYS A 1 88 ? -2.782 -7.204 -6.625 1.00 98.00 88 LYS A CA 1
ATOM 708 C C . LYS A 1 88 ? -2.478 -8.420 -5.749 1.00 98.00 88 LYS A C 1
ATOM 710 O O . LYS A 1 88 ? -3.413 -9.090 -5.322 1.00 98.00 88 LYS A O 1
ATOM 715 N N . TRP A 1 89 ? -1.204 -8.680 -5.444 1.00 97.25 89 TRP A N 1
ATOM 716 C CA . TRP A 1 89 ? -0.784 -9.823 -4.622 1.00 97.25 89 TRP A CA 1
ATOM 717 C C . TRP A 1 89 ? -1.380 -9.855 -3.216 1.00 97.25 89 TRP A C 1
ATOM 719 O O . TRP A 1 89 ? -1.511 -10.930 -2.646 1.00 97.25 89 TRP A O 1
ATOM 729 N N . TYR A 1 90 ? -1.792 -8.714 -2.662 1.00 96.94 90 TYR A N 1
ATOM 730 C CA . TYR A 1 90 ? -2.450 -8.682 -1.352 1.00 96.94 90 TYR A CA 1
ATOM 731 C C . TYR A 1 90 ? -3.840 -9.336 -1.342 1.00 96.94 90 TYR A C 1
ATOM 733 O O . TYR A 1 90 ? -4.393 -9.562 -0.269 1.00 96.94 90 TYR A O 1
ATOM 741 N N . PHE A 1 91 ? -4.404 -9.637 -2.515 1.00 95.69 91 PHE A N 1
ATOM 742 C CA . PHE A 1 91 ? -5.762 -10.156 -2.680 1.00 95.69 91 PHE A CA 1
ATOM 743 C C . PHE A 1 91 ? -5.820 -11.516 -3.399 1.00 95.69 91 PHE A C 1
ATOM 745 O O . PHE A 1 91 ? -6.909 -11.943 -3.793 1.00 95.69 91 PHE A O 1
ATOM 752 N N . THR A 1 92 ? -4.674 -12.179 -3.602 1.00 84.75 92 THR A N 1
ATOM 753 C CA . THR A 1 92 ? -4.545 -13.457 -4.333 1.00 84.75 92 THR A CA 1
ATOM 754 C C . THR A 1 92 ? -3.854 -14.533 -3.525 1.00 84.75 92 THR A C 1
ATOM 756 O O . THR A 1 92 ? -2.866 -14.185 -2.846 1.00 84.75 92 THR A O 1
#

Solvent-accessible surface area (backbone atoms only — not comparable to full-atom values): 5879 Å² total; per-residue (Å²): 107,59,70,56,47,27,51,46,34,35,66,64,33,45,27,89,49,61,60,89,71,39,46,79,76,44,79,48,77,49,81,39,70,34,42,101,89,37,78,87,40,60,34,77,42,83,39,77,43,67,48,72,87,78,63,74,90,62,52,48,74,56,64,88,90,37,96,76,86,83,93,71,55,69,70,60,50,68,70,39,86,90,50,57,66,81,69,42,52,82,78,108

Organism: NCBI:txid80854

Radius of gyration: 14.55 Å; Cα contacts (8 Å, |Δi|>4): 102; chains: 1; bounding box: 35×28×33 Å

InterPro domains:
  IPR000086 NUDIX hydrolase domain [PF00293] (2-90)
  IPR015797 NUDIX hydrolase-like domain superfamily [SSF55811] (2-90)

Foldseek 3Di:
DQVVVQVCCCVAWVARDGQVQKDWLAWDKDWACADPVGNNDIDIDTDTDIDHDDDSVRTDGDPPPHPDDDDDDLVCLLPDPPRDPRVNVSND

Sequence (92 aa):
MQTAFTRLCQHELGLTCAIERATLLGPFEHFYDDSVFGEHVSAHYVVLGYEITVDESQLSLPTEQHSQYQWLDVKTLLTQDDVHQHSKWYFT

pLDDT: mean 96.13, std 2.5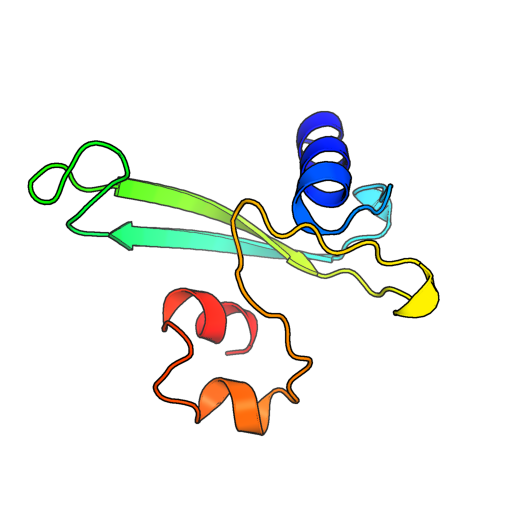4, range [82.25, 98.12]

Mean predicted aligned error: 2.92 Å